Protein AF-A0A7J4KH02-F1 (afdb_monomer_lite)

Secondary structure (DSSP, 8-state):
---HHHHHHHHHHHHHHSS--EEEEETTEEEEEEPTTGGG-HHHHHHHHHHHHHHHHH-TT-SEEEEEE----GGG--

Radius of gyration: 13.24 Å; chains: 1; bounding box: 32×22×41 Å

Structure (mmCIF, N/CA/C/O backbone):
data_AF-A0A7J4KH02-F1
#
_entry.id   AF-A0A7J4KH02-F1
#
loop_
_atom_site.group_PDB
_atom_site.id
_atom_site.type_symbol
_atom_site.label_atom_id
_atom_site.label_alt_id
_atom_site.label_comp_id
_atom_site.label_asym_id
_atom_site.label_entity_id
_atom_site.label_seq_id
_atom_site.pdbx_PDB_ins_code
_atom_site.Cartn_x
_atom_site.Cartn_y
_atom_site.Cartn_z
_atom_site.occupancy
_atom_site.B_iso_or_equiv
_atom_site.auth_seq_id
_atom_site.auth_comp_id
_atom_site.auth_asym_id
_atom_site.auth_atom_id
_atom_site.pdbx_PDB_model_num
ATOM 1 N N . GLU A 1 1 ? -18.328 4.794 -6.064 1.00 43.69 1 GLU A N 1
ATOM 2 C CA . GLU A 1 1 ? -18.060 5.699 -4.932 1.00 43.69 1 GLU A CA 1
ATOM 3 C C . GLU A 1 1 ? -16.690 5.341 -4.395 1.00 43.69 1 GLU A C 1
ATOM 5 O O . GLU A 1 1 ? -16.494 4.188 -4.048 1.00 43.69 1 GLU A O 1
ATOM 10 N N . VAL A 1 2 ? -15.726 6.261 -4.455 1.00 39.53 2 VAL A N 1
ATOM 11 C CA . VAL A 1 2 ? -14.428 6.075 -3.789 1.00 39.53 2 VAL A CA 1
ATOM 12 C C . VAL A 1 2 ? -14.696 6.312 -2.308 1.00 39.53 2 VAL A C 1
ATOM 14 O O . VAL A 1 2 ? -15.253 7.351 -1.949 1.00 39.53 2 VAL A O 1
ATOM 17 N N . THR A 1 3 ? -14.436 5.310 -1.476 1.00 58.28 3 THR A N 1
ATOM 18 C CA . THR A 1 3 ? -14.794 5.336 -0.061 1.00 58.28 3 THR A CA 1
ATOM 19 C C . THR A 1 3 ? -13.664 5.965 0.753 1.00 58.28 3 THR A C 1
ATOM 21 O O . THR A 1 3 ? -12.496 5.958 0.371 1.00 58.28 3 THR A O 1
ATOM 24 N N . ALA A 1 4 ? -14.003 6.536 1.911 1.00 88.81 4 ALA A N 1
ATOM 25 C CA . ALA A 1 4 ? -13.061 7.251 2.777 1.00 88.81 4 ALA A CA 1
ATOM 26 C C . ALA A 1 4 ? -11.823 6.422 3.195 1.00 88.81 4 ALA A C 1
ATOM 28 O O . ALA A 1 4 ? -10.837 6.989 3.661 1.00 88.81 4 ALA A O 1
ATOM 29 N N . VAL A 1 5 ? -11.863 5.092 3.059 1.00 95.38 5 VAL A N 1
ATOM 30 C CA . VAL A 1 5 ? -10.747 4.189 3.374 1.00 95.38 5 VAL A CA 1
ATOM 31 C C . VAL A 1 5 ? -9.596 4.361 2.381 1.00 95.38 5 VAL A C 1
ATOM 33 O O . VAL A 1 5 ? -8.456 4.562 2.804 1.00 95.38 5 VAL A O 1
ATOM 36 N N . GLU A 1 6 ? -9.880 4.339 1.075 1.00 96.56 6 GLU A N 1
ATOM 37 C CA . GLU A 1 6 ? -8.853 4.472 0.033 1.00 96.56 6 GLU A CA 1
ATOM 38 C C . GLU A 1 6 ? -8.152 5.831 0.120 1.00 96.56 6 GLU A C 1
ATOM 40 O O . GLU A 1 6 ? -6.927 5.911 0.040 1.00 96.56 6 GLU A O 1
ATOM 45 N N . GLU A 1 7 ? -8.904 6.904 0.380 1.00 95.81 7 GLU A N 1
ATOM 46 C CA . GLU A 1 7 ? -8.347 8.249 0.554 1.00 95.81 7 GLU A CA 1
ATOM 47 C C . GLU A 1 7 ? -7.423 8.355 1.775 1.00 95.81 7 GLU A C 1
ATOM 49 O O . GLU A 1 7 ? -6.333 8.924 1.671 1.00 95.81 7 GLU A O 1
ATOM 54 N N . LYS A 1 8 ? -7.815 7.775 2.921 1.00 96.19 8 LYS A N 1
ATOM 55 C CA . LYS A 1 8 ? -6.976 7.747 4.132 1.00 96.19 8 LYS A CA 1
ATOM 56 C C . LYS A 1 8 ? -5.652 7.031 3.864 1.00 96.19 8 LYS A C 1
ATOM 58 O O . LYS A 1 8 ? -4.591 7.566 4.193 1.00 96.19 8 LYS A O 1
ATOM 63 N N . VAL A 1 9 ? -5.694 5.855 3.234 1.00 97.50 9 VAL A N 1
ATOM 64 C CA . VAL A 1 9 ? -4.469 5.092 2.951 1.00 97.50 9 VAL A CA 1
ATOM 65 C C . VAL A 1 9 ? -3.623 5.758 1.873 1.00 97.50 9 VAL A C 1
ATOM 67 O O . VAL A 1 9 ? -2.408 5.858 2.041 1.00 97.50 9 VAL A O 1
ATOM 70 N N . ASN A 1 10 ? -4.228 6.313 0.823 1.00 97.00 10 ASN A N 1
ATOM 71 C CA . ASN A 1 10 ? -3.499 7.104 -0.170 1.00 97.00 10 ASN A CA 1
ATOM 72 C C . ASN A 1 10 ? -2.813 8.319 0.472 1.00 97.00 10 ASN A C 1
ATOM 74 O O . ASN A 1 10 ? -1.678 8.641 0.120 1.00 97.00 10 ASN A O 1
ATOM 78 N N . GLY A 1 11 ? -3.441 8.942 1.474 1.00 96.44 11 GLY A N 1
ATOM 79 C CA . GLY A 1 11 ? -2.828 9.979 2.301 1.00 96.44 11 GLY A CA 1
ATOM 80 C C . GLY A 1 11 ? -1.568 9.497 3.028 1.00 96.44 11 GLY A C 1
ATOM 81 O O . GLY A 1 11 ? -0.533 10.162 2.961 1.00 96.44 11 GLY A O 1
ATOM 82 N N . LEU A 1 12 ? -1.616 8.319 3.661 1.00 97.12 12 LEU A N 1
ATOM 83 C CA . LEU A 1 12 ? -0.452 7.702 4.316 1.00 97.12 12 LEU A CA 1
ATOM 84 C C . LEU A 1 12 ? 0.658 7.353 3.313 1.00 97.12 12 LEU A C 1
ATOM 86 O O . LEU A 1 12 ? 1.830 7.644 3.562 1.00 97.1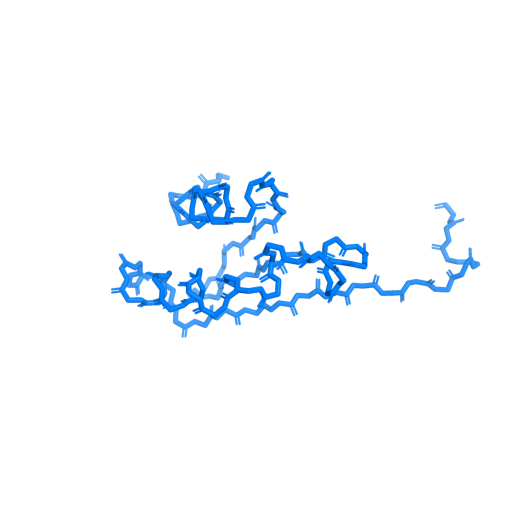2 12 LEU A O 1
ATOM 90 N N . ILE A 1 13 ? 0.308 6.774 2.160 1.00 96.94 13 ILE A N 1
ATOM 91 C CA . ILE A 1 13 ? 1.264 6.460 1.088 1.00 96.94 13 ILE A CA 1
ATOM 92 C C . ILE A 1 13 ? 1.941 7.744 0.603 1.00 96.94 13 ILE A C 1
ATOM 94 O O . ILE A 1 13 ? 3.168 7.795 0.504 1.00 96.94 13 ILE A O 1
ATOM 98 N N . ARG A 1 14 ? 1.179 8.813 0.365 1.00 96.38 14 ARG A N 1
ATOM 99 C CA . ARG A 1 14 ? 1.733 10.104 -0.049 1.00 96.38 14 ARG A CA 1
ATOM 100 C C . ARG A 1 14 ? 2.624 10.714 1.033 1.00 96.38 14 ARG A C 1
ATOM 102 O O . ARG A 1 14 ? 3.699 11.209 0.703 1.00 96.38 14 ARG A O 1
ATOM 109 N N . LEU A 1 15 ? 2.230 10.640 2.305 1.00 96.19 15 LEU A N 1
ATOM 110 C CA . LEU A 1 15 ? 3.008 11.158 3.434 1.00 96.19 15 LEU A CA 1
ATOM 111 C C . LEU A 1 15 ? 4.372 10.465 3.565 1.00 96.19 15 LEU A C 1
ATOM 113 O O . LEU A 1 15 ? 5.392 11.134 3.724 1.00 96.19 15 LEU A O 1
ATOM 117 N N . TYR A 1 16 ? 4.400 9.134 3.486 1.00 95.94 16 TYR A N 1
ATOM 118 C CA . TYR A 1 16 ? 5.608 8.351 3.751 1.00 95.94 16 TYR A CA 1
ATOM 119 C C . TYR A 1 16 ? 6.439 8.036 2.499 1.00 95.94 16 TYR A C 1
ATOM 121 O O . TYR A 1 16 ? 7.669 8.124 2.522 1.00 95.94 16 TYR A O 1
ATOM 129 N N . ALA A 1 17 ? 5.788 7.665 1.396 1.00 93.25 17 ALA A N 1
ATOM 130 C CA . ALA A 1 17 ? 6.450 7.281 0.150 1.00 93.25 17 ALA A CA 1
ATOM 131 C C . ALA A 1 17 ? 6.571 8.445 -0.849 1.00 93.25 17 ALA A C 1
ATOM 133 O O . ALA A 1 17 ? 7.385 8.376 -1.771 1.00 93.25 17 ALA A O 1
ATOM 134 N N . GLY A 1 18 ? 5.829 9.543 -0.659 1.00 94.12 18 GLY A N 1
ATOM 135 C CA . GLY A 1 18 ? 5.906 10.725 -1.523 1.00 94.12 18 GLY A CA 1
ATOM 136 C C . GLY A 1 18 ? 5.357 10.493 -2.929 1.00 94.12 18 GLY A C 1
ATOM 137 O O . GLY A 1 18 ? 5.844 11.110 -3.875 1.00 94.12 18 GLY A O 1
ATOM 138 N N . ARG A 1 19 ? 4.398 9.575 -3.077 1.00 92.31 19 ARG A N 1
ATOM 139 C CA . ARG A 1 19 ? 3.774 9.221 -4.355 1.00 92.31 19 ARG A CA 1
ATOM 140 C C . ARG A 1 19 ? 2.323 8.814 -4.168 1.00 92.31 19 ARG A C 1
ATOM 142 O O . ARG A 1 19 ? 1.923 8.470 -3.061 1.00 92.31 19 ARG A O 1
ATOM 149 N N . ASP A 1 20 ? 1.593 8.785 -5.271 1.00 92.31 20 ASP A N 1
ATOM 150 C CA . ASP A 1 20 ? 0.256 8.207 -5.328 1.00 92.31 20 ASP A CA 1
ATOM 151 C C . ASP A 1 20 ? 0.340 6.743 -5.797 1.00 92.31 20 ASP A C 1
ATOM 153 O O . ASP A 1 20 ? 1.262 6.350 -6.529 1.00 92.31 20 ASP A O 1
ATOM 157 N N . MET A 1 21 ? -0.606 5.930 -5.334 1.00 93.88 21 MET A N 1
ATOM 158 C CA . MET A 1 21 ? -0.805 4.538 -5.735 1.00 93.88 21 MET A CA 1
ATOM 159 C C . MET A 1 21 ? -2.294 4.296 -5.943 1.00 93.88 21 MET A C 1
ATOM 161 O O . MET A 1 21 ? -3.130 4.988 -5.366 1.00 93.88 21 MET A O 1
ATOM 165 N N . GLU A 1 22 ? -2.614 3.318 -6.780 1.00 95.38 22 GLU A N 1
ATOM 166 C CA . GLU A 1 22 ? -3.988 2.867 -6.936 1.00 95.38 22 GLU A CA 1
ATOM 167 C C . GLU A 1 22 ? -4.348 1.948 -5.767 1.00 95.38 22 GLU A C 1
ATOM 169 O O . GLU A 1 22 ? -3.602 1.025 -5.423 1.00 95.38 22 GLU A O 1
ATOM 174 N N . THR A 1 23 ? -5.491 2.231 -5.152 1.00 96.75 23 THR A N 1
ATOM 175 C CA . THR A 1 23 ? -6.053 1.451 -4.056 1.00 96.75 23 THR A CA 1
ATOM 176 C C . THR A 1 23 ? -7.522 1.169 -4.321 1.00 96.75 23 THR A C 1
ATOM 178 O O . THR A 1 23 ? -8.221 1.984 -4.922 1.00 96.75 23 THR A O 1
ATOM 181 N N . SER A 1 24 ? -7.979 0.002 -3.881 1.00 97.19 24 SER A N 1
ATOM 182 C CA . SER A 1 24 ? -9.385 -0.390 -3.937 1.00 97.19 24 SER A CA 1
ATOM 183 C C . SER A 1 24 ? -9.766 -1.103 -2.652 1.00 97.19 24 SER A C 1
ATOM 185 O O . SER A 1 24 ? -9.007 -1.957 -2.182 1.00 97.19 24 SER A O 1
ATOM 187 N N . PHE A 1 25 ? -10.939 -0.800 -2.112 1.00 97.19 25 PHE A N 1
ATOM 188 C CA . PHE A 1 25 ? -11.436 -1.427 -0.895 1.00 97.19 25 PHE A CA 1
ATOM 189 C C . PHE A 1 25 ? -12.733 -2.203 -1.150 1.00 97.19 25 PHE A C 1
ATOM 191 O O . PHE A 1 25 ? -13.699 -1.658 -1.679 1.00 97.19 25 PHE A O 1
ATOM 198 N N . SER A 1 26 ? -12.758 -3.480 -0.763 1.00 96.38 26 SER A N 1
ATOM 199 C CA . SER A 1 26 ? -13.959 -4.325 -0.816 1.00 96.38 26 SER A CA 1
ATOM 200 C C . SER A 1 26 ? -13.949 -5.306 0.341 1.00 96.38 26 SER A C 1
ATOM 202 O O . SER A 1 26 ? -12.930 -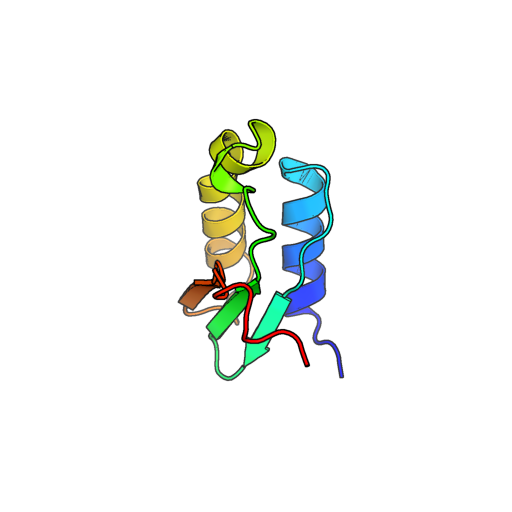5.938 0.602 1.00 96.38 26 SER A O 1
ATOM 204 N N . ASP A 1 27 ? -15.087 -5.442 1.022 1.00 95.38 27 ASP A N 1
ATOM 205 C CA . ASP A 1 27 ? -15.333 -6.486 2.028 1.00 95.38 27 ASP A CA 1
ATOM 206 C C . ASP A 1 27 ? -14.245 -6.599 3.111 1.00 95.38 27 ASP A C 1
ATOM 208 O O . ASP A 1 27 ? -13.867 -7.689 3.532 1.00 95.38 27 ASP A O 1
ATOM 212 N N . GLY A 1 28 ? -13.716 -5.458 3.565 1.00 96.69 28 GLY A N 1
ATOM 213 C CA . GLY A 1 28 ? -12.667 -5.416 4.588 1.00 96.69 28 GLY A CA 1
ATOM 214 C C . GLY A 1 28 ? -11.248 -5.645 4.059 1.00 96.69 28 GLY A C 1
ATOM 215 O O . GLY A 1 28 ? -10.293 -5.557 4.830 1.00 96.69 28 GLY A O 1
ATOM 216 N N . VAL A 1 29 ? -11.083 -5.885 2.758 1.00 98.12 29 VAL A N 1
ATOM 217 C CA . VAL A 1 29 ? -9.785 -6.069 2.106 1.00 98.12 29 VAL A CA 1
ATOM 218 C C . VAL A 1 29 ? -9.411 -4.805 1.343 1.00 98.12 29 VAL A C 1
ATOM 220 O O . VAL A 1 29 ? -10.078 -4.408 0.384 1.00 98.12 29 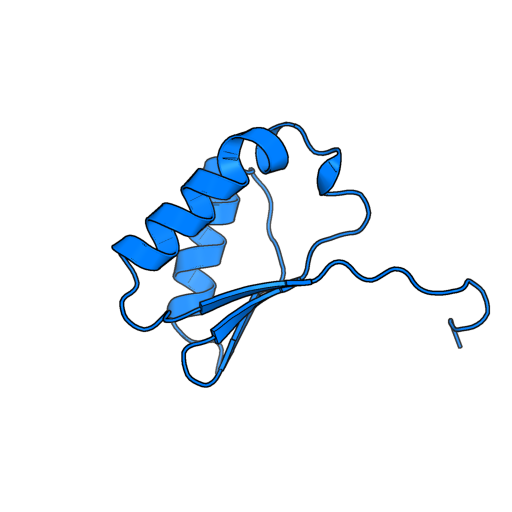VAL A O 1
ATOM 223 N N . LEU A 1 30 ? -8.306 -4.179 1.744 1.00 98.12 30 LEU A N 1
ATOM 224 C CA . LEU A 1 30 ? -7.684 -3.116 0.968 1.00 98.12 30 LEU A CA 1
ATOM 225 C C . LEU A 1 30 ? -6.637 -3.711 0.028 1.00 98.12 30 LEU A C 1
ATOM 227 O O . LEU A 1 30 ? -5.646 -4.292 0.467 1.00 98.12 30 LEU A O 1
ATOM 231 N N . THR A 1 31 ? -6.813 -3.501 -1.269 1.00 98.38 31 THR A N 1
ATOM 232 C CA . THR A 1 31 ? -5.811 -3.853 -2.275 1.00 98.38 31 THR A CA 1
ATOM 233 C C . THR A 1 31 ? -5.021 -2.615 -2.677 1.00 9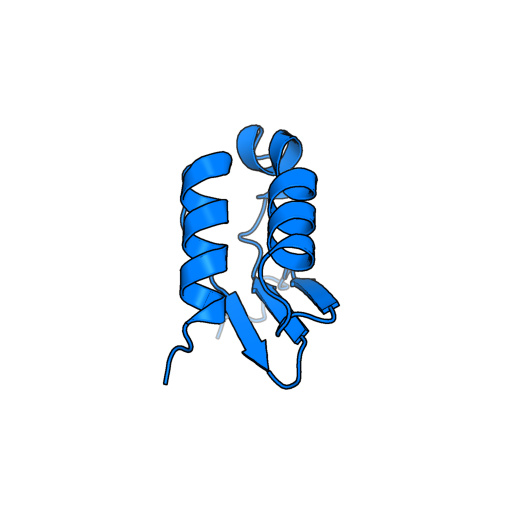8.38 31 THR A C 1
ATOM 235 O O . THR A 1 31 ? -5.610 -1.595 -3.024 1.00 98.38 31 THR A O 1
ATOM 238 N N . ILE A 1 32 ? -3.689 -2.705 -2.642 1.00 97.50 32 ILE A N 1
ATOM 239 C CA . ILE A 1 32 ? -2.772 -1.680 -3.153 1.00 97.50 32 ILE A CA 1
ATOM 240 C C . ILE A 1 32 ? -2.111 -2.223 -4.420 1.00 97.50 32 ILE A C 1
ATOM 242 O O . ILE A 1 32 ? -1.324 -3.177 -4.364 1.00 97.50 32 ILE A O 1
ATOM 246 N N . THR A 1 33 ? -2.403 -1.601 -5.560 1.00 97.06 33 THR A N 1
ATOM 247 C CA . THR A 1 33 ? -1.780 -1.947 -6.839 1.00 97.06 33 THR A CA 1
ATOM 248 C C . THR A 1 33 ? -0.395 -1.319 -6.901 1.00 97.06 33 THR A C 1
ATOM 250 O O . THR A 1 33 ? -0.222 -0.098 -6.926 1.00 97.06 33 THR A O 1
ATOM 253 N N . LEU A 1 34 ? 0.616 -2.179 -6.916 1.00 95.75 34 LEU A N 1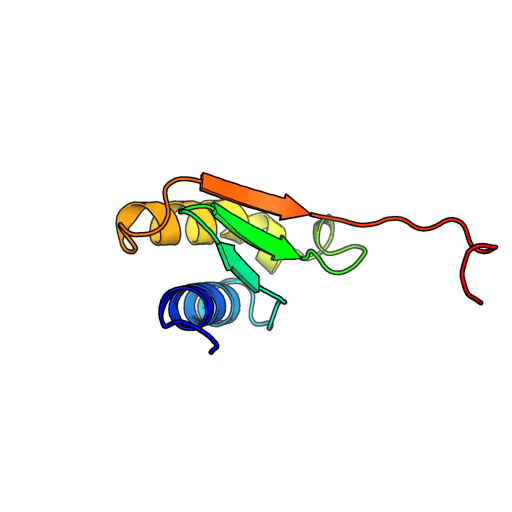
ATOM 254 C CA . LEU A 1 34 ? 2.017 -1.806 -6.915 1.00 95.75 34 LEU A CA 1
ATOM 255 C C . LEU A 1 34 ? 2.486 -1.460 -8.335 1.00 95.75 34 LEU A C 1
ATOM 257 O O . LEU A 1 34 ? 2.429 -2.310 -9.230 1.00 95.75 34 LEU A O 1
ATOM 261 N N . PRO A 1 35 ? 3.008 -0.240 -8.558 1.00 92.12 35 PRO A N 1
ATOM 262 C CA . PRO A 1 35 ? 3.645 0.111 -9.819 1.00 92.12 35 PRO A CA 1
ATOM 263 C C . PRO A 1 35 ? 4.858 -0.794 -10.095 1.00 92.12 35 PRO A C 1
ATOM 265 O O . PRO A 1 35 ? 5.574 -1.142 -9.151 1.00 92.12 35 PRO A O 1
ATOM 268 N N . PRO A 1 36 ? 5.160 -1.121 -11.364 1.00 90.19 36 PRO A N 1
ATOM 269 C CA . PRO A 1 36 ? 6.327 -1.930 -11.700 1.00 90.19 36 PRO A CA 1
ATOM 270 C C . PRO A 1 36 ? 7.618 -1.362 -11.103 1.00 90.19 36 PRO A C 1
ATOM 272 O O . PRO A 1 36 ? 7.911 -0.173 -11.250 1.00 90.19 36 PRO A O 1
ATOM 275 N N . GLY A 1 37 ? 8.398 -2.212 -10.433 1.00 89.75 37 GLY A N 1
ATOM 276 C CA . GLY A 1 37 ? 9.690 -1.816 -9.872 1.00 89.75 37 GLY A CA 1
ATOM 277 C C . GLY A 1 37 ? 9.598 -0.962 -8.604 1.00 89.75 37 GLY A C 1
ATOM 278 O O . GLY A 1 37 ? 10.624 -0.467 -8.135 1.00 89.75 37 GLY A O 1
ATOM 279 N N . ILE A 1 38 ? 8.412 -0.820 -7.998 1.00 93.19 38 ILE A N 1
ATOM 280 C CA . ILE A 1 38 ? 8.244 -0.121 -6.714 1.00 93.19 38 ILE A CA 1
ATOM 281 C C . ILE A 1 38 ? 9.114 -0.724 -5.603 1.00 93.19 38 ILE A C 1
ATOM 283 O O . ILE A 1 38 ? 9.547 -0.023 -4.696 1.00 93.19 38 ILE A O 1
ATOM 287 N N . ASN A 1 39 ? 9.434 -2.014 -5.691 1.00 90.94 39 ASN A N 1
ATOM 288 C CA . ASN A 1 39 ? 10.293 -2.694 -4.726 1.00 90.94 39 ASN A CA 1
ATOM 289 C C . ASN A 1 39 ? 11.772 -2.249 -4.796 1.00 90.94 39 ASN A C 1
ATOM 291 O O . ASN A 1 39 ? 12.558 -2.632 -3.933 1.00 90.94 39 ASN A O 1
ATOM 295 N N . TYR A 1 40 ? 12.148 -1.406 -5.766 1.00 92.19 40 TYR A N 1
ATOM 296 C CA . TYR A 1 40 ? 13.438 -0.704 -5.809 1.00 92.19 40 TYR A CA 1
ATOM 297 C C . TYR A 1 40 ? 13.344 0.755 -5.330 1.00 92.19 40 TYR A C 1
ATOM 299 O O . TYR A 1 40 ? 14.371 1.414 -5.151 1.00 92.19 40 TYR A O 1
ATOM 307 N N . ASP A 1 41 ? 12.134 1.279 -5.109 1.00 94.12 41 ASP A N 1
ATOM 308 C CA . ASP A 1 41 ? 11.933 2.619 -4.569 1.00 94.12 41 ASP A CA 1
ATOM 309 C C . ASP A 1 41 ? 12.345 2.649 -3.093 1.00 94.12 41 ASP A C 1
ATOM 311 O O . ASP A 1 41 ? 11.747 2.004 -2.228 1.00 94.12 41 ASP A O 1
ATOM 315 N N . ARG A 1 42 ? 13.386 3.431 -2.792 1.00 95.06 42 ARG A N 1
ATOM 316 C CA . ARG A 1 42 ? 13.962 3.505 -1.446 1.00 95.06 42 ARG A CA 1
ATOM 317 C C . ARG A 1 42 ? 12.958 3.982 -0.395 1.00 95.06 42 ARG A C 1
ATOM 319 O O . ARG A 1 42 ? 13.030 3.517 0.741 1.00 9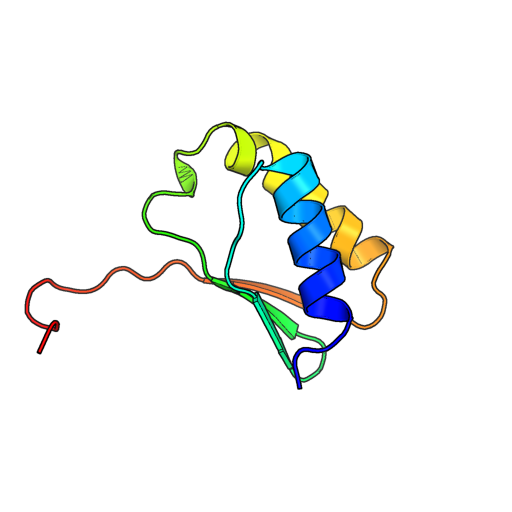5.06 42 ARG A O 1
ATOM 326 N N . ARG A 1 43 ? 12.065 4.922 -0.730 1.00 95.31 43 ARG A N 1
ATOM 327 C CA . ARG A 1 43 ? 11.088 5.449 0.234 1.00 95.31 43 ARG A CA 1
ATOM 328 C C . ARG A 1 43 ? 10.024 4.402 0.523 1.00 95.31 43 ARG A C 1
ATOM 330 O O . ARG A 1 43 ? 9.735 4.158 1.690 1.00 95.31 43 ARG A O 1
ATOM 337 N N . TRP A 1 44 ? 9.500 3.745 -0.510 1.00 95.56 44 TRP A N 1
ATOM 338 C CA . TRP A 1 44 ? 8.537 2.663 -0.337 1.00 95.56 44 TRP A CA 1
ATOM 339 C C . TRP A 1 44 ? 9.116 1.511 0.481 1.00 95.56 44 TRP A C 1
ATOM 341 O O . TRP A 1 44 ? 8.518 1.126 1.478 1.00 95.56 44 TRP A O 1
ATOM 351 N N . VAL A 1 45 ? 10.295 0.997 0.123 1.00 95.19 45 VAL A N 1
ATOM 352 C CA . VAL A 1 45 ? 10.915 -0.129 0.844 1.00 95.19 45 VAL A CA 1
ATOM 353 C C . VAL A 1 45 ? 11.111 0.191 2.326 1.00 95.19 45 VAL A C 1
ATOM 355 O O . VAL A 1 45 ? 10.852 -0.659 3.175 1.00 95.19 45 VAL A O 1
ATOM 358 N N . LEU A 1 46 ? 11.528 1.420 2.643 1.00 96.38 46 LEU A N 1
ATOM 359 C CA . LEU A 1 46 ? 11.742 1.859 4.020 1.00 96.38 46 LEU A CA 1
ATOM 360 C C . LEU A 1 46 ? 10.432 1.989 4.808 1.00 96.38 46 LEU A C 1
ATOM 362 O O . LEU A 1 46 ? 10.381 1.616 5.978 1.00 96.38 46 LEU A O 1
ATOM 366 N N . TRP A 1 47 ? 9.382 2.524 4.181 1.00 97.12 47 TRP A N 1
ATOM 367 C CA . TRP A 1 47 ? 8.167 2.933 4.885 1.00 97.12 47 TRP A CA 1
ATOM 368 C C . TRP A 1 47 ? 6.952 2.031 4.675 1.00 97.12 47 TRP A C 1
ATOM 370 O O . TRP A 1 47 ? 5.954 2.212 5.369 1.00 97.12 47 TRP A O 1
ATOM 380 N N . ARG A 1 48 ? 7.015 1.033 3.787 1.00 96.62 48 ARG A N 1
ATOM 381 C CA . ARG A 1 48 ? 5.898 0.122 3.481 1.00 96.62 48 ARG A CA 1
ATOM 382 C C . ARG A 1 48 ? 5.285 -0.473 4.743 1.00 96.62 48 ARG A C 1
ATOM 384 O O . ARG A 1 48 ? 4.075 -0.412 4.922 1.00 96.62 48 ARG A O 1
ATOM 391 N N . SER A 1 49 ? 6.112 -1.021 5.632 1.00 97.25 49 SER A N 1
ATOM 392 C CA . SER A 1 49 ? 5.619 -1.636 6.869 1.00 97.25 49 SER A CA 1
ATOM 393 C C . SER A 1 49 ? 4.938 -0.621 7.791 1.00 97.25 49 SER A C 1
ATOM 395 O O . SER A 1 49 ? 3.990 -0.980 8.480 1.00 97.25 49 SER A O 1
ATOM 397 N N . ARG A 1 50 ? 5.380 0.646 7.782 1.00 97.69 50 ARG A N 1
ATOM 398 C CA . ARG A 1 50 ? 4.740 1.716 8.557 1.00 97.69 50 ARG A CA 1
ATOM 399 C C . ARG A 1 50 ? 3.381 2.075 7.973 1.00 97.69 50 ARG A C 1
ATOM 401 O O . ARG A 1 50 ? 2.425 2.134 8.726 1.00 97.69 50 ARG A O 1
ATOM 408 N N . VAL A 1 51 ? 3.288 2.242 6.654 1.00 97.69 51 VAL A N 1
ATOM 409 C CA . VAL A 1 51 ? 2.014 2.501 5.962 1.00 97.69 51 VAL A CA 1
ATOM 410 C C . VAL A 1 51 ? 1.000 1.393 6.263 1.00 97.69 51 VAL A C 1
ATOM 412 O O . VAL A 1 51 ? -0.132 1.692 6.631 1.00 97.69 51 VAL A O 1
ATOM 415 N N . ILE A 1 52 ? 1.412 0.125 6.157 1.00 98.25 52 ILE A N 1
ATOM 416 C CA . ILE A 1 52 ? 0.552 -1.036 6.442 1.00 98.25 52 ILE A CA 1
ATOM 417 C C . ILE A 1 52 ? 0.119 -1.048 7.911 1.00 98.25 52 ILE A C 1
ATOM 419 O O . ILE A 1 52 ? -1.069 -1.185 8.188 1.00 98.25 52 ILE A O 1
ATOM 423 N N . GLY A 1 53 ? 1.066 -0.879 8.839 1.00 98.31 53 GLY A N 1
ATOM 424 C CA . GLY A 1 53 ? 0.781 -0.879 10.274 1.00 98.31 53 GLY A CA 1
ATOM 425 C C . GLY A 1 53 ? -0.192 0.227 10.675 1.00 98.31 53 GLY A C 1
ATOM 426 O O . GLY A 1 53 ? -1.206 -0.062 11.290 1.00 98.31 53 GLY A O 1
ATOM 427 N N . GLU A 1 54 ? 0.065 1.464 10.248 1.00 98.12 54 GLU A N 1
ATOM 428 C CA . GLU A 1 54 ? -0.808 2.619 10.507 1.00 98.12 54 GLU A CA 1
ATOM 429 C C . GLU A 1 54 ? -2.211 2.425 9.926 1.00 98.12 54 GLU A C 1
ATOM 431 O O . GLU A 1 54 ? -3.204 2.780 10.555 1.00 98.12 54 GLU A O 1
ATOM 436 N N . SER A 1 55 ? -2.299 1.836 8.731 1.00 97.88 55 SER A N 1
ATOM 437 C CA . SER A 1 55 ? -3.588 1.565 8.093 1.00 97.88 55 SER A CA 1
ATOM 438 C C . SER A 1 55 ? -4.401 0.564 8.916 1.00 97.88 55 SER A C 1
ATOM 440 O O . SER A 1 55 ? -5.560 0.826 9.210 1.00 97.88 55 SER A O 1
ATOM 442 N N . LEU A 1 56 ? -3.788 -0.544 9.342 1.00 98.25 56 LEU A N 1
ATOM 443 C CA . LEU A 1 56 ? -4.454 -1.559 10.168 1.00 98.25 56 LEU A CA 1
ATOM 444 C C . LEU A 1 56 ? -4.751 -1.069 11.594 1.00 98.25 56 LEU A C 1
ATOM 446 O O . LEU A 1 56 ? -5.732 -1.491 12.197 1.00 98.25 56 LEU A O 1
ATOM 450 N N . GLU A 1 57 ? -3.914 -0.191 12.145 1.00 98.12 57 GLU A N 1
ATOM 451 C CA . GLU A 1 57 ? -4.075 0.338 13.503 1.00 98.12 57 GLU A CA 1
ATOM 452 C C . GLU A 1 57 ? -5.180 1.399 13.589 1.00 98.12 57 GLU A C 1
ATOM 454 O O . GLU A 1 57 ? -5.905 1.465 14.584 1.00 98.12 57 GLU A O 1
ATOM 459 N N . HIS A 1 58 ? -5.319 2.244 12.564 1.00 97.06 58 HIS A N 1
ATOM 460 C CA . HIS A 1 58 ? -6.164 3.440 12.631 1.00 97.06 58 HIS A CA 1
ATOM 461 C C . HIS A 1 58 ? -7.384 3.416 11.707 1.00 97.06 58 HIS A C 1
ATOM 463 O O . HIS A 1 58 ? -8.223 4.317 11.789 1.00 97.06 58 HIS A O 1
ATOM 469 N N . ILE A 1 59 ? -7.511 2.409 10.843 1.00 96.75 59 ILE A N 1
ATOM 470 C CA . ILE A 1 59 ? -8.636 2.271 9.914 1.00 96.75 59 ILE A CA 1
ATOM 471 C C . ILE A 1 59 ? -9.305 0.913 10.172 1.00 96.75 59 ILE A C 1
ATOM 473 O O . ILE A 1 59 ? -8.976 -0.070 9.508 1.00 96.75 59 ILE A O 1
ATOM 477 N N . PRO A 1 60 ? -10.219 0.829 11.160 1.00 96.56 60 PRO A N 1
ATOM 478 C CA . PRO A 1 60 ? -10.794 -0.437 11.626 1.00 96.56 60 PRO A CA 1
ATOM 479 C C . PRO A 1 60 ? -11.631 -1.168 10.570 1.00 96.56 60 PRO A C 1
ATOM 481 O O . PRO A 1 60 ? -11.928 -2.350 10.727 1.00 96.56 60 PRO A O 1
ATOM 484 N N . GLU A 1 61 ? -12.032 -0.480 9.501 1.00 97.25 61 GLU A N 1
ATOM 485 C CA . GLU A 1 61 ? -12.690 -1.084 8.348 1.00 97.25 61 GLU A CA 1
ATOM 486 C C . GLU A 1 61 ? -11.763 -2.065 7.603 1.00 97.25 61 GLU A C 1
ATOM 488 O O . GLU A 1 61 ? -12.252 -3.000 6.972 1.00 97.25 61 GLU A O 1
ATOM 493 N N . ILE A 1 62 ? -10.438 -1.888 7.691 1.00 98.19 62 ILE A N 1
ATOM 494 C CA . ILE A 1 62 ? -9.444 -2.756 7.054 1.00 98.19 62 ILE A CA 1
ATOM 495 C C . ILE A 1 62 ? -9.155 -3.962 7.953 1.00 98.19 62 ILE A C 1
ATOM 497 O O . ILE A 1 62 ? -8.572 -3.839 9.026 1.00 98.19 62 ILE A O 1
ATOM 501 N N . GLN A 1 63 ? -9.501 -5.150 7.470 1.00 98.25 63 GLN A N 1
ATOM 502 C CA . GLN A 1 63 ? -9.187 -6.434 8.101 1.00 98.25 63 GLN A CA 1
ATOM 503 C C . GLN A 1 63 ? -7.953 -7.086 7.468 1.00 98.25 63 GLN A C 1
ATOM 505 O O . GLN A 1 63 ? -7.216 -7.812 8.133 1.00 98.25 63 GLN A O 1
ATOM 510 N N . GLU A 1 64 ? -7.714 -6.806 6.187 1.00 98.38 64 GLU A N 1
ATOM 511 C CA . GLU A 1 64 ? -6.602 -7.345 5.413 1.00 98.38 64 GLU A CA 1
ATOM 512 C C . GLU A 1 64 ? -6.066 -6.289 4.437 1.00 98.38 64 GLU A C 1
ATOM 514 O O . GLU A 1 64 ? -6.828 -5.503 3.868 1.00 98.38 64 GLU A O 1
ATOM 519 N N . ILE A 1 65 ? -4.748 -6.288 4.215 1.00 98.50 65 ILE A N 1
ATOM 520 C CA . ILE A 1 65 ? -4.110 -5.505 3.153 1.00 98.50 65 ILE A CA 1
ATOM 521 C C . ILE A 1 65 ? -3.392 -6.452 2.198 1.00 98.50 65 ILE A C 1
ATOM 523 O O . ILE A 1 65 ? -2.451 -7.142 2.592 1.00 98.50 65 ILE A O 1
ATOM 527 N N . THR A 1 66 ? -3.784 -6.413 0.927 1.00 98.25 66 THR A N 1
ATOM 528 C CA . THR A 1 66 ? -3.144 -7.160 -0.156 1.00 98.25 66 THR A CA 1
ATOM 529 C C . THR A 1 66 ? -2.338 -6.213 -1.044 1.00 98.25 66 THR A C 1
ATOM 531 O O . THR A 1 66 ? -2.815 -5.167 -1.479 1.00 98.25 66 THR A O 1
ATOM 534 N N . LEU A 1 67 ? -1.089 -6.581 -1.331 1.00 97.56 67 LEU A N 1
ATOM 535 C CA . LEU A 1 67 ? -0.216 -5.852 -2.251 1.00 97.56 67 LEU A CA 1
ATOM 536 C C . LEU A 1 67 ? -0.105 -6.629 -3.562 1.00 97.56 67 LEU A C 1
ATOM 538 O O . LEU A 1 67 ? 0.336 -7.778 -3.551 1.00 97.56 67 LEU A O 1
ATOM 542 N N . VAL A 1 68 ? -0.455 -6.006 -4.688 1.00 96.44 68 VAL A N 1
ATOM 543 C CA . VAL A 1 68 ? -0.458 -6.677 -5.997 1.00 96.44 68 VAL A CA 1
ATOM 544 C C . VAL A 1 68 ? 0.548 -6.025 -6.932 1.00 96.44 68 VAL A C 1
ATOM 546 O O . VAL A 1 68 ? 0.326 -4.916 -7.405 1.00 96.44 68 VAL A O 1
ATOM 549 N N . GLU A 1 69 ? 1.637 -6.727 -7.249 1.00 93.19 69 GLU A N 1
ATOM 550 C CA . GLU A 1 69 ? 2.546 -6.361 -8.343 1.00 93.19 69 GLU A CA 1
ATOM 551 C C . GLU A 1 69 ? 2.261 -7.248 -9.560 1.00 93.19 69 GLU A C 1
ATOM 553 O O . GLU A 1 69 ? 2.225 -8.474 -9.456 1.00 93.19 69 GLU A O 1
ATOM 558 N N . THR A 1 70 ? 2.050 -6.633 -10.725 1.00 91.38 70 THR A N 1
ATOM 559 C CA . THR A 1 70 ? 1.692 -7.357 -11.952 1.00 91.38 70 THR A CA 1
ATOM 560 C C . THR A 1 70 ? 2.832 -7.320 -12.965 1.00 91.38 70 THR A C 1
ATOM 562 O O . THR A 1 70 ? 3.247 -6.250 -13.406 1.00 91.38 70 THR A O 1
ATOM 565 N N . PHE A 1 71 ? 3.273 -8.496 -13.416 1.00 88.50 71 PHE A N 1
ATOM 566 C CA . PHE A 1 71 ? 4.239 -8.658 -14.505 1.00 88.50 71 PHE A CA 1
ATOM 567 C C . PHE A 1 71 ? 3.553 -9.325 -15.699 1.00 88.50 71 PHE A C 1
ATOM 569 O O . PHE A 1 71 ? 3.130 -10.477 -15.617 1.00 88.50 71 PHE A O 1
ATOM 576 N N . LYS A 1 72 ? 3.429 -8.606 -16.819 1.00 85.75 72 LYS A N 1
ATOM 577 C CA . LYS A 1 72 ? 2.799 -9.121 -18.045 1.00 85.75 72 LYS A CA 1
ATOM 578 C C . LYS A 1 72 ? 3.856 -9.568 -19.054 1.00 85.75 72 LYS A C 1
ATOM 580 O O . LYS A 1 72 ? 4.892 -8.921 -19.208 1.00 85.75 72 LYS A O 1
ATOM 585 N N . ARG A 1 73 ? 3.582 -10.660 -19.776 1.00 88.50 73 ARG A N 1
ATOM 586 C CA . ARG A 1 73 ? 4.360 -11.047 -20.966 1.00 88.50 73 ARG A CA 1
ATOM 587 C C . ARG A 1 73 ? 4.130 -9.998 -22.062 1.00 88.50 73 ARG A C 1
ATOM 589 O O . ARG A 1 73 ? 3.004 -9.543 -22.231 1.00 88.50 73 ARG A O 1
ATOM 596 N N . ARG A 1 74 ? 5.186 -9.630 -22.799 1.00 76.88 74 ARG A N 1
ATOM 597 C CA . ARG A 1 74 ? 5.160 -8.576 -23.837 1.00 76.88 74 ARG A CA 1
ATOM 598 C C . ARG A 1 74 ? 4.079 -8.773 -24.906 1.00 76.88 74 ARG A C 1
ATOM 600 O O . ARG A 1 74 ? 3.576 -7.785 -25.416 1.00 76.88 74 ARG A O 1
ATOM 607 N N . ASP A 1 75 ? 3.696 -10.016 -25.175 1.00 74.94 75 ASP A N 1
ATOM 608 C CA . ASP A 1 75 ? 2.738 -10.368 -26.230 1.00 74.94 75 ASP A CA 1
ATOM 609 C C . ASP A 1 75 ? 1.266 -10.273 -25.782 1.00 74.94 75 ASP A C 1
ATOM 611 O O . ASP A 1 75 ? 0.372 -10.635 -26.534 1.00 74.94 75 ASP A O 1
ATOM 615 N N . ALA A 1 76 ? 1.005 -9.821 -24.549 1.00 61.19 76 ALA A N 1
ATOM 616 C CA . ALA A 1 76 ? -0.342 -9.640 -23.996 1.00 61.19 76 ALA A CA 1
ATOM 617 C C . ALA A 1 76 ? -0.778 -8.161 -23.943 1.00 61.19 76 ALA A C 1
ATOM 619 O O . ALA A 1 76 ? -1.640 -7.799 -23.140 1.00 61.19 76 ALA A O 1
ATOM 620 N N . VAL A 1 77 ? -0.139 -7.298 -24.738 1.00 52.59 77 VAL A N 1
ATOM 621 C CA . VAL A 1 77 ? -0.594 -5.926 -24.989 1.00 52.59 77 VAL A CA 1
ATOM 622 C C . VAL A 1 77 ? -1.188 -5.912 -26.393 1.00 52.59 77 VAL A C 1
ATOM 624 O O . VAL A 1 77 ? -0.464 -5.723 -27.368 1.00 52.59 77 VAL A O 1
ATOM 627 N N . GLU A 1 78 ? -2.487 -6.190 -26.468 1.00 43.22 78 GLU A N 1
ATOM 628 C CA . GLU A 1 78 ? -3.336 -5.831 -27.608 1.00 43.22 78 GLU A CA 1
ATOM 629 C C . GLU A 1 78 ? -4.070 -4.529 -27.268 1.00 43.22 78 GLU A C 1
ATOM 631 O O . GLU A 1 78 ? -4.539 -4.414 -26.107 1.00 43.22 78 GLU A O 1
#

pLDDT: mean 91.51, std 12.94, range [39.53, 98.5]

Foldseek 3Di:
DQDPLQVVLQVLCCVQQVDGWDWDDDPQEIETEDDPPCCVRPRCVVCVVVSVVCSVVPPVSHPYYHYDYDDDDPVPPD

Sequence (78 aa):
EVTAVEEKVNGLIRLYAGRDMETSFSDGVLTITLPPGINYDRRWVLWRSRVIGESLEHIPEIQEITLVETFKRRDAVE